Protein AF-A0A392SJQ9-F1 (afdb_monomer)

Foldseek 3Di:
DVVVVVVVVVVVVVCPVVDDFDPDQDCVPPVDGGPVRVVVVLVVCCVVPVVRD

Radius of gyration: 16.18 Å; Cα contacts (8 Å, |Δi|>4): 25; chains: 1; bounding box: 29×17×44 Å

Mean predicted aligned error: 6.07 Å

pLDDT: mean 90.66, std 5.77, range [63.84, 97.12]

Secondary structure (DSSP, 8-state):
-HHHHHHHHHHHHHHHHHSPPP-S-BHHHHSB--HHHHHHHHHHHHHH-TT--

Organism: NCBI:txid97028

Sequence (53 aa):
MVLSQKLHEAFKGTVERITGPRTVSAFKEKGVLSVSEFIIAGDNLVAKCPTWS

Structure (mmCIF, N/CA/C/O backbone):
data_AF-A0A392SJQ9-F1
#
_entry.id   AF-A0A392SJQ9-F1
#
loop_
_atom_site.group_PDB
_atom_site.id
_atom_site.type_symbol
_atom_site.label_atom_id
_atom_site.label_alt_id
_atom_site.label_comp_id
_atom_site.label_asym_id
_atom_site.label_entity_id
_atom_site.label_seq_id
_atom_site.pdbx_PDB_ins_code
_atom_site.Cartn_x
_atom_site.Cartn_y
_atom_site.Cartn_z
_atom_site.occupancy
_atom_site.B_iso_or_equiv
_atom_site.auth_seq_id
_atom_site.auth_comp_id
_atom_site.auth_asym_id
_atom_site.auth_atom_id
_atom_site.pdbx_PDB_model_num
ATOM 1 N N . MET A 1 1 ? 4.693 11.019 28.498 1.00 63.84 1 MET A N 1
ATOM 2 C CA . MET A 1 1 ? 4.871 10.726 27.055 1.00 63.84 1 MET A CA 1
ATOM 3 C C . MET A 1 1 ? 4.807 9.228 26.737 1.00 63.84 1 MET A C 1
ATOM 5 O O . MET A 1 1 ? 4.052 8.869 25.847 1.00 63.84 1 MET A O 1
ATOM 9 N N . VAL A 1 2 ? 5.467 8.342 27.497 1.00 75.31 2 VAL A N 1
ATOM 10 C CA . VAL A 1 2 ? 5.500 6.883 27.220 1.00 75.31 2 VAL A CA 1
ATOM 11 C C . VAL A 1 2 ? 4.132 6.175 27.277 1.00 75.31 2 VAL A C 1
ATOM 13 O O . VAL A 1 2 ? 3.864 5.301 26.459 1.00 75.31 2 VAL A O 1
ATOM 16 N N . LEU A 1 3 ? 3.243 6.537 28.212 1.00 84.75 3 LEU A N 1
ATOM 17 C CA . LEU A 1 3 ? 1.946 5.852 28.361 1.00 84.75 3 LEU A CA 1
ATOM 18 C C . LEU A 1 3 ? 1.005 6.092 27.165 1.00 84.75 3 LEU A C 1
ATOM 20 O O . LEU A 1 3 ? 0.337 5.168 26.715 1.00 84.75 3 LEU A O 1
ATOM 24 N N . SER A 1 4 ? 1.008 7.314 26.621 1.00 86.12 4 SER A N 1
ATOM 25 C CA . SER A 1 4 ? 0.210 7.678 25.442 1.00 86.12 4 SER A CA 1
ATOM 26 C C . SER A 1 4 ? 0.692 6.945 24.185 1.00 86.12 4 SER A C 1
ATOM 28 O O . SER A 1 4 ? -0.119 6.399 23.444 1.00 86.12 4 SER A O 1
ATOM 30 N N . GLN A 1 5 ? 2.014 6.829 23.998 1.00 90.44 5 GLN A N 1
ATOM 31 C CA . GLN A 1 5 ? 2.587 6.035 22.907 1.00 90.44 5 GLN A CA 1
ATOM 32 C C . GLN A 1 5 ? 2.186 4.558 23.015 1.00 90.44 5 GLN A C 1
ATOM 34 O O . GLN A 1 5 ? 1.731 3.980 22.037 1.00 90.44 5 GLN A O 1
ATOM 39 N N . LYS A 1 6 ? 2.260 3.959 24.212 1.00 91.25 6 LYS A N 1
ATOM 40 C CA . LYS A 1 6 ? 1.847 2.559 24.421 1.00 91.25 6 LYS A CA 1
ATOM 41 C C . LYS A 1 6 ? 0.362 2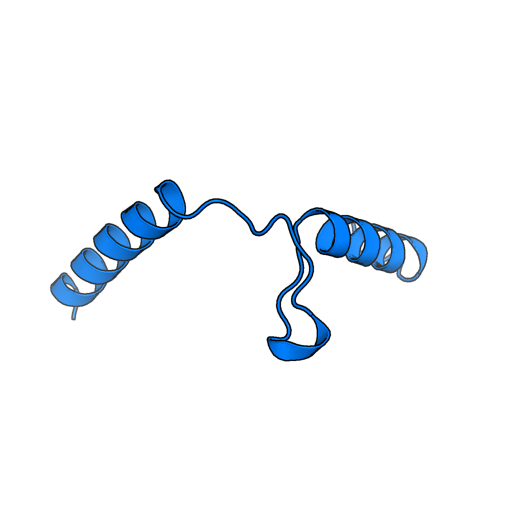.321 24.125 1.00 91.25 6 LYS A C 1
ATOM 43 O O . LYS A 1 6 ? 0.023 1.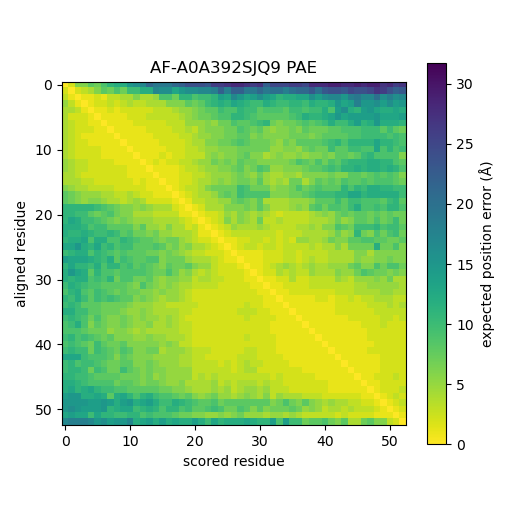306 23.526 1.00 91.25 6 LYS A O 1
ATOM 48 N N . LEU A 1 7 ? -0.511 3.252 24.517 1.00 94.19 7 LEU A N 1
ATOM 49 C CA . LEU A 1 7 ? -1.940 3.208 24.185 1.00 94.19 7 LEU A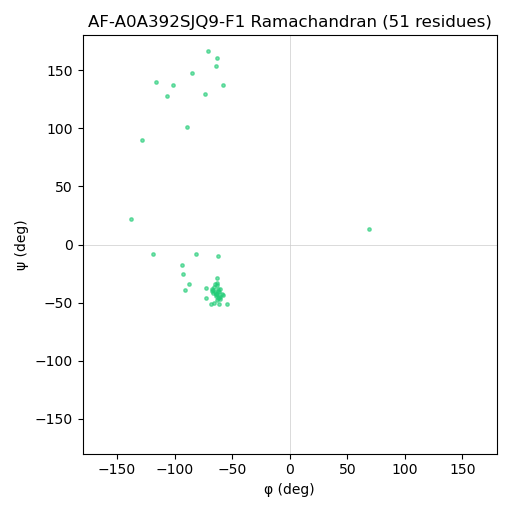 CA 1
ATOM 50 C C . LEU A 1 7 ? -2.179 3.334 22.676 1.00 94.19 7 LEU A C 1
ATOM 52 O O . LEU A 1 7 ? -2.969 2.571 22.124 1.00 94.19 7 LEU A O 1
ATOM 56 N N . HIS A 1 8 ? -1.478 4.256 22.009 1.00 92.44 8 HIS A N 1
ATOM 57 C CA . HIS A 1 8 ? -1.570 4.430 20.561 1.00 92.44 8 HIS A CA 1
ATOM 58 C C . HIS A 1 8 ? -1.143 3.168 19.806 1.00 92.44 8 HIS A C 1
ATOM 60 O O . HIS A 1 8 ? -1.883 2.713 18.941 1.00 92.44 8 HIS A O 1
ATOM 66 N N . GLU A 1 9 ? -0.010 2.561 20.169 1.00 93.19 9 GLU A N 1
ATOM 67 C CA . GLU A 1 9 ? 0.476 1.327 19.537 1.00 93.19 9 GLU A CA 1
ATOM 68 C C . GLU A 1 9 ? -0.490 0.151 19.746 1.00 93.19 9 GLU A C 1
ATOM 70 O O . GLU A 1 9 ? -0.788 -0.583 18.804 1.00 93.19 9 GLU A O 1
ATOM 75 N N . ALA A 1 10 ? -1.045 -0.007 20.955 1.00 93.88 10 ALA A N 1
ATOM 76 C CA . ALA A 1 10 ? -2.023 -1.060 21.237 1.00 93.88 10 ALA A CA 1
ATOM 77 C C . ALA A 1 10 ? -3.316 -0.884 20.421 1.00 93.88 10 ALA A C 1
ATOM 79 O O . ALA A 1 10 ? -3.853 -1.849 19.867 1.00 93.88 10 ALA A O 1
ATOM 80 N N . PHE A 1 11 ? -3.803 0.355 20.315 1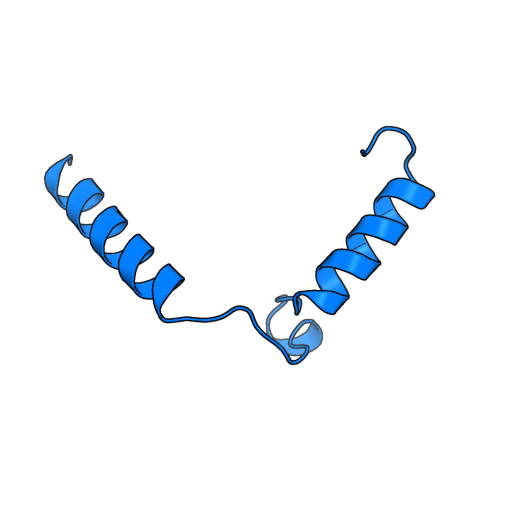.00 93.69 11 PHE A N 1
ATOM 81 C CA . PHE A 1 11 ? -4.974 0.678 19.507 1.00 93.69 11 PHE A CA 1
ATOM 82 C C . PHE A 1 11 ? -4.703 0.450 18.017 1.00 93.69 11 PHE A C 1
ATOM 84 O O . PHE A 1 11 ? -5.448 -0.277 17.361 1.00 93.69 11 PHE A O 1
ATOM 91 N N . LYS A 1 12 ? -3.601 1.003 17.502 1.00 93.06 12 LYS A N 1
ATOM 92 C CA . LYS A 1 12 ? -3.167 0.856 16.112 1.00 93.06 12 LYS A CA 1
ATOM 93 C C . LYS A 1 12 ? -3.053 -0.616 15.718 1.00 93.06 12 LYS A C 1
ATOM 95 O O . LYS A 1 12 ? -3.696 -1.028 14.759 1.00 93.06 12 LYS A O 1
ATOM 100 N N . GLY A 1 13 ? -2.344 -1.426 16.506 1.00 90.88 13 GLY A N 1
ATOM 101 C CA . GLY A 1 13 ? -2.173 -2.852 16.216 1.00 90.88 13 GLY A CA 1
ATOM 102 C C . GLY A 1 13 ? -3.484 -3.649 16.232 1.00 90.88 13 GLY A C 1
ATOM 103 O O . GLY A 1 13 ? -3.621 -4.633 15.506 1.00 90.88 13 GLY A O 1
ATOM 104 N N . THR A 1 14 ? -4.472 -3.222 17.024 1.00 92.44 14 THR A N 1
ATOM 105 C CA . THR A 1 14 ? -5.816 -3.823 17.015 1.00 92.44 14 THR A CA 1
ATOM 106 C C . THR A 1 14 ? -6.581 -3.440 15.749 1.00 92.44 14 THR A C 1
ATOM 108 O O . THR A 1 14 ? -7.157 -4.304 15.089 1.00 92.44 14 THR A O 1
ATOM 111 N N . VAL A 1 15 ? -6.554 -2.160 15.371 1.00 93.00 15 VAL A N 1
ATOM 112 C CA . VAL A 1 15 ? -7.237 -1.655 14.170 1.00 93.00 15 VAL A CA 1
ATOM 113 C C . VAL A 1 15 ? -6.650 -2.263 12.900 1.00 93.00 15 VAL A C 1
ATOM 115 O O . VAL A 1 15 ? -7.419 -2.678 12.036 1.00 93.00 15 VAL A O 1
ATOM 118 N N . GLU A 1 16 ? -5.326 -2.380 12.801 1.00 88.88 16 GLU A N 1
ATOM 119 C CA . GLU A 1 16 ? -4.633 -3.013 11.668 1.00 88.88 16 GLU A CA 1
ATOM 120 C C . GLU A 1 16 ? -4.983 -4.501 11.525 1.00 88.88 16 GLU A C 1
ATOM 122 O O . GLU A 1 16 ? -5.067 -5.010 10.413 1.00 88.88 16 GLU A O 1
ATOM 127 N N . ARG A 1 17 ? -5.237 -5.205 12.637 1.00 87.00 17 ARG A N 1
ATOM 128 C CA . ARG A 1 17 ? -5.666 -6.613 12.608 1.00 87.00 17 ARG A CA 1
ATOM 129 C C . ARG A 1 17 ? -7.102 -6.804 12.132 1.00 87.00 17 ARG A C 1
ATOM 131 O O . ARG A 1 17 ? -7.397 -7.809 11.494 1.00 87.00 17 ARG A O 1
ATOM 138 N N . ILE A 1 18 ? -7.998 -5.894 12.505 1.00 91.00 18 ILE A N 1
ATOM 139 C CA . ILE A 1 18 ? -9.435 -6.014 12.213 1.00 91.00 18 ILE A CA 1
ATOM 140 C C . ILE A 1 18 ? -9.762 -5.408 10.843 1.00 91.00 18 ILE A C 1
ATOM 142 O O . ILE A 1 18 ? -10.641 -5.894 10.133 1.00 91.00 18 ILE A O 1
ATOM 146 N N . THR A 1 19 ? -9.048 -4.352 10.457 1.00 86.62 19 THR A N 1
ATOM 147 C CA . THR A 1 19 ? -9.267 -3.651 9.193 1.00 86.62 19 THR A CA 1
ATOM 148 C C . THR A 1 19 ? -8.418 -4.297 8.110 1.00 86.62 19 THR A C 1
ATOM 150 O O . THR A 1 19 ? -7.219 -4.054 8.013 1.00 86.62 19 THR A O 1
ATOM 153 N N . GLY A 1 20 ? -9.051 -5.127 7.282 1.00 83.19 20 GLY A N 1
ATOM 154 C CA . GLY A 1 20 ? -8.396 -5.721 6.121 1.00 83.19 20 GLY A CA 1
ATOM 155 C C . GLY A 1 20 ? -7.956 -4.674 5.087 1.00 83.19 20 GLY A C 1
ATOM 156 O O . GLY A 1 20 ? -8.476 -3.551 5.059 1.00 83.19 20 GLY A O 1
ATOM 157 N N . PRO A 1 21 ? -7.017 -5.037 4.200 1.00 84.25 21 PRO A N 1
ATOM 158 C CA . PRO A 1 21 ? -6.602 -4.159 3.123 1.00 84.25 21 PRO A CA 1
ATOM 159 C C . PRO A 1 21 ? -7.760 -3.896 2.159 1.00 84.25 21 PRO A C 1
ATOM 161 O O . PRO A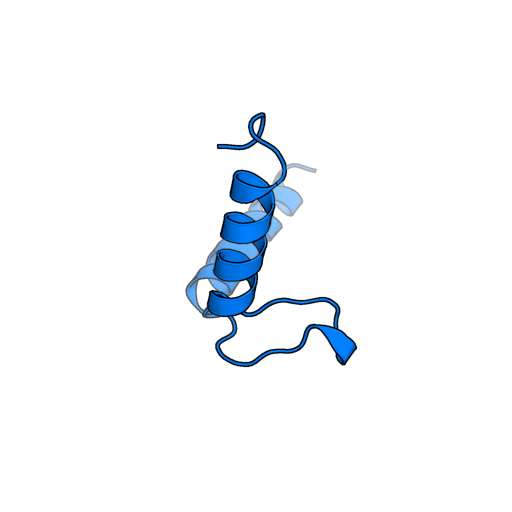 1 21 ? -8.682 -4.703 2.002 1.00 84.25 21 PRO A O 1
ATOM 164 N N . ARG A 1 22 ? -7.715 -2.749 1.481 1.00 84.44 22 ARG A N 1
ATOM 165 C CA . ARG A 1 22 ? -8.800 -2.366 0.583 1.00 84.44 22 ARG A CA 1
ATOM 166 C C . ARG A 1 22 ? -8.769 -3.198 -0.697 1.00 84.44 22 ARG A C 1
ATOM 168 O O . ARG A 1 22 ? -7.741 -3.291 -1.362 1.00 84.44 22 ARG A O 1
ATOM 175 N N . THR A 1 23 ? -9.918 -3.766 -1.052 1.00 85.19 23 THR A N 1
ATOM 176 C CA . THR A 1 23 ? -10.094 -4.608 -2.246 1.00 85.19 23 THR A CA 1
ATOM 177 C C . THR A 1 23 ? -10.588 -3.831 -3.467 1.00 85.19 23 THR A C 1
ATOM 179 O O . THR A 1 23 ? -10.451 -4.303 -4.589 1.00 85.19 23 THR A O 1
ATOM 182 N N . VAL A 1 24 ? -11.132 -2.627 -3.262 1.00 87.94 24 VAL A N 1
ATOM 183 C CA . VAL A 1 24 ? -11.672 -1.755 -4.315 1.00 87.94 24 VAL A CA 1
ATOM 184 C C . VAL A 1 24 ? -10.862 -0.463 -4.384 1.00 87.94 24 VAL A C 1
ATOM 186 O O . VAL A 1 24 ? -10.494 0.094 -3.346 1.00 87.94 24 VAL A O 1
ATOM 189 N N . SER A 1 25 ? -10.610 0.016 -5.604 1.00 89.19 25 SER A N 1
ATOM 190 C CA . SER A 1 25 ? -9.890 1.267 -5.855 1.00 89.19 25 SER A CA 1
ATOM 191 C C . SER A 1 25 ? -10.569 2.461 -5.188 1.00 89.19 25 SER A C 1
ATOM 193 O O . SER A 1 25 ? -11.789 2.618 -5.241 1.00 89.19 25 SER A O 1
ATOM 195 N N . ALA A 1 26 ? -9.764 3.329 -4.582 1.00 89.94 26 ALA A N 1
ATOM 196 C CA . ALA A 1 26 ? -10.201 4.630 -4.081 1.00 89.94 26 ALA A CA 1
ATOM 197 C C . ALA A 1 26 ? -9.186 5.732 -4.388 1.00 89.94 26 ALA A C 1
ATOM 199 O O . ALA A 1 26 ? -9.165 6.772 -3.722 1.00 89.94 26 ALA A O 1
ATOM 200 N N . PHE A 1 27 ? -8.342 5.506 -5.395 1.00 91.44 27 PHE A N 1
ATOM 201 C CA . PHE A 1 27 ? -7.208 6.371 -5.677 1.00 91.44 27 PHE A CA 1
ATOM 202 C C . PHE A 1 27 ? -7.647 7.791 -6.042 1.00 91.44 27 PHE A C 1
ATOM 204 O O . PHE A 1 27 ? -7.135 8.756 -5.488 1.00 91.44 27 PHE A O 1
ATOM 211 N N . LYS A 1 28 ? -8.651 7.933 -6.913 1.00 90.00 28 LYS A N 1
ATOM 212 C CA . LYS A 1 28 ? -9.104 9.252 -7.385 1.00 90.00 28 LYS A CA 1
ATOM 213 C C . LYS A 1 28 ? -9.730 10.114 -6.289 1.00 90.00 28 LYS A C 1
ATOM 215 O O . LYS A 1 28 ? -9.562 11.324 -6.305 1.00 90.00 28 LYS A O 1
ATOM 220 N N . GLU A 1 29 ? -10.458 9.500 -5.362 1.00 93.38 29 GLU A N 1
ATOM 221 C CA . GLU A 1 29 ? -11.201 10.232 -4.329 1.00 93.38 29 GLU A CA 1
ATOM 222 C C . GLU A 1 29 ? -10.381 10.455 -3.061 1.00 93.38 29 GLU A C 1
ATOM 224 O O . GLU A 1 29 ? -10.483 11.501 -2.428 1.00 93.38 29 GLU A O 1
ATOM 229 N N . LYS A 1 30 ? -9.600 9.447 -2.659 1.00 90.00 30 LYS A N 1
ATOM 230 C CA . LYS A 1 30 ? -8.925 9.410 -1.354 1.00 90.00 30 LYS A CA 1
ATOM 231 C C . LYS A 1 30 ? -7.406 9.358 -1.461 1.00 90.00 30 LYS A C 1
ATOM 233 O O . LYS A 1 30 ? -6.740 9.420 -0.436 1.00 90.00 30 LYS A O 1
ATOM 238 N N . GLY A 1 31 ? -6.855 9.185 -2.663 1.00 92.00 31 GLY A N 1
ATOM 239 C CA . GLY A 1 31 ? -5.422 8.957 -2.862 1.00 92.00 31 GLY A CA 1
ATOM 240 C C . GLY A 1 31 ? -4.934 7.602 -2.341 1.00 92.00 31 GLY A C 1
ATOM 241 O O . GLY A 1 31 ? -3.731 7.404 -2.218 1.00 92.00 31 GLY A O 1
ATOM 2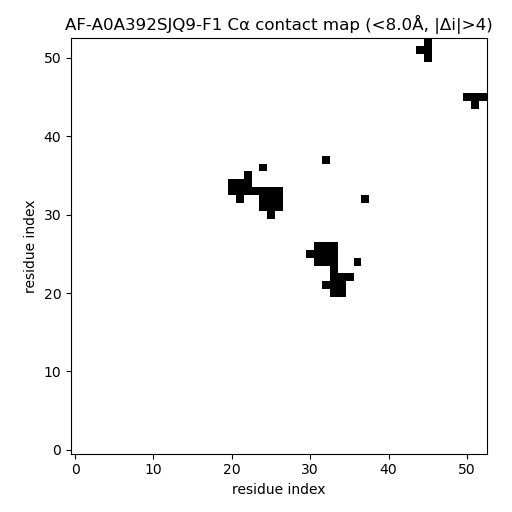42 N N . VAL A 1 32 ? -5.841 6.669 -2.017 1.00 91.19 32 VAL A N 1
ATOM 243 C CA . VAL A 1 32 ? -5.496 5.362 -1.432 1.00 91.19 32 VAL A CA 1
ATOM 244 C C . VAL A 1 32 ? -5.666 4.259 -2.469 1.00 91.19 32 VAL A C 1
ATOM 246 O O . VAL A 1 32 ? -6.731 4.133 -3.077 1.00 91.19 32 VAL A O 1
ATOM 249 N N . LEU A 1 33 ? -4.619 3.455 -2.634 1.00 91.94 33 LEU A N 1
ATOM 250 C CA . LEU A 1 33 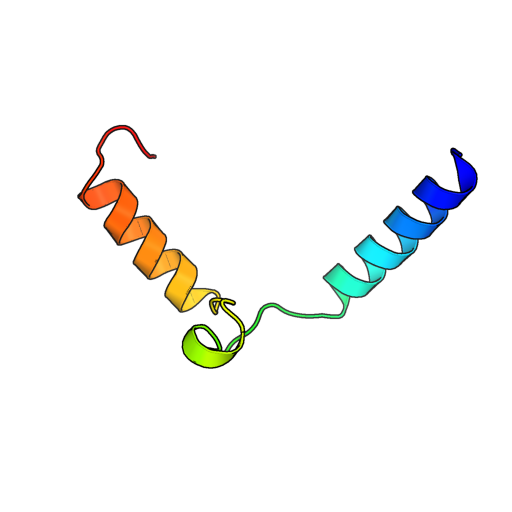? -4.579 2.319 -3.551 1.00 91.94 33 LEU A CA 1
ATOM 251 C C . LEU A 1 33 ? -5.171 1.064 -2.902 1.00 91.94 33 LEU A C 1
ATOM 253 O O . LEU A 1 33 ? -5.032 0.842 -1.696 1.00 91.94 33 LEU A O 1
ATOM 257 N N . SER A 1 34 ? -5.802 0.217 -3.712 1.00 93.81 34 SER A N 1
ATOM 258 C CA . SER A 1 34 ? -5.996 -1.188 -3.358 1.00 93.81 34 SER A CA 1
ATOM 259 C C . SER A 1 34 ? -4.664 -1.947 -3.422 1.00 93.81 34 SER A C 1
ATOM 261 O O . SER A 1 34 ? -3.680 -1.478 -3.999 1.00 93.81 34 SER A O 1
ATOM 263 N N . VAL A 1 35 ? -4.632 -3.161 -2.867 1.00 93.00 35 VAL A N 1
ATOM 264 C CA . VAL A 1 35 ? -3.428 -4.015 -2.917 1.00 93.00 35 VAL A CA 1
ATOM 265 C C . VAL A 1 35 ? -3.000 -4.296 -4.357 1.00 93.00 35 VAL A C 1
ATOM 267 O O . VAL A 1 35 ? -1.819 -4.212 -4.675 1.00 93.00 35 VAL A O 1
ATOM 270 N N . SER A 1 36 ? -3.955 -4.590 -5.243 1.00 93.62 36 SER A N 1
ATOM 271 C CA . SER A 1 36 ? -3.658 -4.880 -6.648 1.00 93.62 36 SER A CA 1
ATOM 272 C C . SER A 1 36 ? -3.072 -3.670 -7.371 1.00 93.62 36 SER A C 1
ATOM 274 O O . SER A 1 36 ? -2.135 -3.812 -8.149 1.00 93.62 36 SER A O 1
ATOM 276 N N . GLU A 1 37 ? -3.599 -2.472 -7.104 1.00 95.00 37 GLU A N 1
ATOM 277 C CA . GLU A 1 37 ? -3.086 -1.236 -7.701 1.00 95.00 37 GLU A CA 1
ATOM 278 C C . GLU A 1 37 ? -1.677 -0.917 -7.205 1.00 95.00 37 GLU A C 1
ATOM 280 O O . GLU A 1 37 ? -0.833 -0.493 -7.990 1.00 95.00 37 GLU A O 1
ATOM 285 N N . PHE A 1 38 ? -1.412 -1.155 -5.919 1.00 94.94 38 PHE A N 1
ATOM 286 C CA . PHE A 1 38 ? -0.085 -0.979 -5.343 1.00 94.94 38 PHE A CA 1
ATOM 287 C C . PHE A 1 38 ? 0.949 -1.904 -5.997 1.00 94.94 38 PHE A C 1
ATOM 289 O O . PHE A 1 38 ? 2.020 -1.434 -6.372 1.00 94.94 38 PHE A O 1
ATOM 296 N N . ILE A 1 39 ? 0.611 -3.183 -6.199 1.00 95.31 39 ILE A N 1
ATOM 297 C CA . ILE A 1 39 ? 1.498 -4.148 -6.870 1.00 95.31 39 ILE A CA 1
ATOM 298 C C . ILE A 1 39 ? 1.789 -3.699 -8.304 1.00 95.31 39 ILE A C 1
ATOM 300 O O . ILE A 1 39 ? 2.947 -3.542 -8.669 1.00 95.31 39 ILE A O 1
ATOM 304 N N . ILE A 1 40 ? 0.753 -3.385 -9.089 1.00 96.19 40 ILE A N 1
ATOM 305 C CA . ILE A 1 40 ? 0.917 -2.946 -10.485 1.00 96.19 40 ILE A CA 1
ATOM 306 C C . ILE A 1 40 ? 1.753 -1.660 -10.572 1.00 96.19 40 ILE A C 1
ATOM 308 O O . ILE A 1 40 ? 2.556 -1.490 -11.492 1.00 96.19 40 ILE A O 1
ATOM 312 N N . ALA A 1 41 ? 1.572 -0.725 -9.638 1.00 95.19 41 ALA A N 1
ATOM 313 C CA . ALA A 1 41 ? 2.374 0.493 -9.582 1.00 95.19 41 ALA A CA 1
ATOM 314 C C . ALA A 1 41 ? 3.841 0.196 -9.225 1.00 95.19 41 ALA A C 1
ATOM 316 O O . ALA A 1 41 ? 4.738 0.784 -9.831 1.00 95.19 41 ALA A O 1
ATOM 317 N N . GLY A 1 42 ? 4.080 -0.731 -8.293 1.00 95.56 42 GLY A N 1
ATOM 318 C CA . GLY A 1 42 ? 5.411 -1.206 -7.914 1.00 95.56 42 GLY A CA 1
ATOM 319 C C . GLY A 1 42 ? 6.139 -1.895 -9.066 1.00 95.56 42 GLY A C 1
ATOM 320 O O . GLY A 1 42 ? 7.263 -1.515 -9.387 1.00 95.56 42 GLY A O 1
ATOM 321 N N . ASP A 1 43 ? 5.472 -2.814 -9.763 1.00 97.12 43 ASP A N 1
ATOM 322 C CA . ASP A 1 43 ? 6.025 -3.500 -10.938 1.00 97.12 43 ASP A CA 1
ATOM 323 C C . ASP A 1 43 ? 6.435 -2.493 -12.020 1.00 97.12 43 ASP A C 1
ATOM 325 O O . ASP A 1 43 ? 7.528 -2.560 -12.584 1.00 97.12 43 ASP A O 1
ATOM 329 N N . ASN A 1 44 ? 5.584 -1.492 -12.269 1.00 96.06 44 ASN A N 1
ATOM 330 C CA . ASN A 1 44 ? 5.887 -0.410 -13.203 1.00 96.06 44 ASN A CA 1
ATOM 331 C C . ASN A 1 44 ? 7.069 0.459 -12.753 1.00 96.06 44 ASN A C 1
ATOM 333 O O . ASN A 1 44 ? 7.801 0.965 -13.606 1.00 96.06 44 ASN A O 1
ATOM 337 N N . LEU A 1 45 ? 7.243 0.667 -11.445 1.00 96.19 45 LEU A N 1
ATOM 338 C CA . LEU A 1 45 ? 8.361 1.429 -10.896 1.00 96.19 45 LEU A CA 1
ATOM 339 C C . LEU A 1 45 ? 9.676 0.674 -11.096 1.00 96.19 45 LEU A C 1
ATOM 341 O O . LEU A 1 45 ? 10.604 1.241 -11.665 1.00 96.19 45 LEU A O 1
ATOM 345 N N . VAL A 1 46 ? 9.735 -0.599 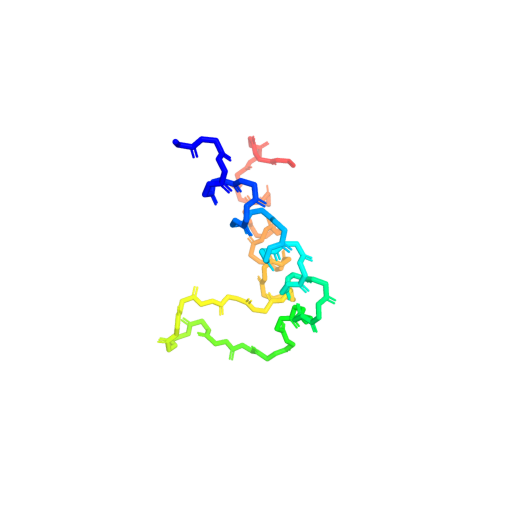-10.701 1.00 96.38 46 VAL A N 1
ATOM 346 C CA . VAL A 1 46 ? 10.932 -1.445 -10.854 1.00 96.38 46 VAL A CA 1
ATOM 347 C C . VAL A 1 46 ? 11.300 -1.606 -12.331 1.00 96.38 46 VAL A C 1
ATOM 349 O O . VAL A 1 46 ? 12.466 -1.479 -12.699 1.00 96.38 46 VAL A O 1
ATOM 352 N N . ALA A 1 47 ? 10.308 -1.784 -13.210 1.00 95.19 47 ALA A N 1
ATOM 353 C CA . ALA A 1 47 ? 10.539 -1.893 -14.651 1.00 95.19 47 ALA A CA 1
ATOM 354 C C . ALA A 1 47 ? 11.134 -0.617 -15.275 1.00 95.19 47 ALA A C 1
ATOM 356 O O . ALA A 1 47 ? 11.917 -0.697 -16.221 1.00 95.19 47 ALA A O 1
ATOM 357 N N . LYS A 1 48 ? 10.755 0.568 -14.778 1.00 96.25 48 LYS A N 1
ATOM 358 C CA . LYS A 1 48 ? 11.206 1.863 -15.324 1.00 96.25 48 LYS A CA 1
ATOM 359 C C . LYS A 1 48 ? 12.446 2.416 -14.632 1.00 96.25 48 LYS A C 1
ATOM 361 O O . LYS A 1 48 ? 13.169 3.211 -15.230 1.00 96.25 48 LYS A O 1
ATOM 366 N N . CYS A 1 49 ? 12.681 2.035 -13.384 1.00 95.25 49 CYS A N 1
ATOM 367 C CA . CYS A 1 49 ? 13.747 2.560 -12.545 1.00 95.25 49 CYS A CA 1
ATOM 368 C C . CYS A 1 49 ? 14.556 1.392 -11.959 1.00 95.25 49 CYS A C 1
ATOM 370 O O . CYS A 1 49 ? 14.260 0.955 -10.850 1.00 95.25 49 CYS A O 1
ATOM 372 N N . PRO A 1 50 ? 15.620 0.931 -12.648 1.00 88.25 50 PRO A N 1
ATOM 373 C CA . PRO A 1 50 ? 16.402 -0.251 -12.255 1.00 88.25 50 PRO A CA 1
ATOM 374 C C . PRO A 1 50 ? 17.112 -0.152 -10.895 1.00 88.25 50 PRO A C 1
ATOM 376 O O . PRO A 1 50 ? 17.684 -1.126 -10.422 1.00 88.25 50 PRO A O 1
ATOM 379 N N . THR A 1 51 ? 17.132 1.034 -10.282 1.00 94.00 51 THR A N 1
ATOM 380 C CA . THR A 1 51 ? 17.671 1.264 -8.934 1.00 94.00 51 THR A CA 1
ATOM 381 C C . THR A 1 51 ? 16.690 0.887 -7.822 1.00 94.00 51 THR A C 1
ATOM 383 O O . THR A 1 51 ? 17.060 0.946 -6.653 1.00 94.00 51 THR A O 1
ATOM 386 N N . TRP A 1 52 ? 15.443 0.562 -8.168 1.00 90.38 52 TRP A N 1
ATOM 387 C CA . TRP A 1 52 ? 14.411 0.076 -7.255 1.00 90.38 52 TRP A CA 1
ATOM 388 C C . TRP A 1 52 ? 14.275 -1.443 -7.397 1.00 90.38 52 TRP A C 1
ATOM 390 O O . TRP A 1 52 ? 14.288 -1.952 -8.516 1.00 90.38 52 TRP A O 1
ATOM 400 N N . SER A 1 53 ? 14.147 -2.151 -6.271 1.00 81.00 53 SER A N 1
ATOM 401 C CA . SER A 1 53 ? 14.092 -3.619 -6.186 1.00 81.00 53 SER A CA 1
ATOM 402 C C . SER A 1 53 ? 13.213 -4.084 -5.038 1.00 81.00 53 SER A C 1
ATOM 404 O O . SER A 1 53 ? 13.382 -3.494 -3.944 1.00 81.00 53 SER A O 1
#

Solvent-accessible surface area (backbone atoms only — not comparable to full-atom values): 3250 Å² total; per-residue (Å²): 115,69,68,61,51,54,52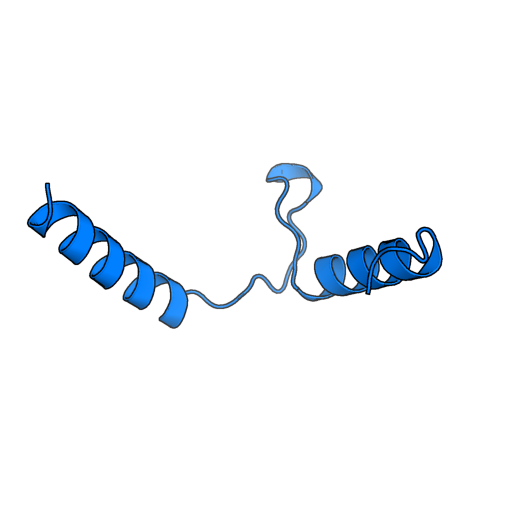,49,53,56,51,49,58,49,50,60,70,72,50,71,83,49,89,59,80,37,43,92,86,70,71,40,67,13,62,70,55,47,50,54,52,49,54,54,44,36,75,73,36,82,92,46,131